Protein AF-A0A957RYG7-F1 (afdb_monomer_lite)

Radius of gyration: 13.6 Å; chains: 1; bounding box: 27×42×31 Å

Secondary structure (DSSP, 8-state):
------HHHHHHHHHHHHHH-TT-B-HHHHHHHHTS-HHHHHHHHHTT-S-TTEEEEGGGTTEEEE-TTTGGGTHHHHTTSS--

Foldseek 3Di:
DDDDQDPVNLLVVQQVVQVVPQLAADLVVSCVVVVHDSVSSVVCVVVVVHDPQWDFDPVNVRGIHGNPVVVPPPPVVPVVVVPD

Sequence (84 aa):
MNRQTNKADRLRQIEEILWANPEGLTRAEIARRLGVERSTISRYIDSDDLPPDIFIDESDKDRLKLDRRLQITQIVVHNLRSLV

Structure (mmCIF, N/CA/C/O backbone):
data_AF-A0A957RYG7-F1
#
_entry.id   AF-A0A957RYG7-F1
#
loop_
_atom_site.group_PDB
_atom_site.id
_atom_site.type_symbol
_atom_site.label_atom_id
_atom_site.label_alt_id
_atom_site.label_comp_id
_atom_site.label_asym_id
_atom_site.label_entity_id
_atom_site.label_seq_id
_atom_site.pdbx_PDB_ins_code
_atom_site.Cartn_x
_atom_site.Cartn_y
_atom_site.Cartn_z
_atom_site.occupancy
_atom_site.B_iso_or_equiv
_atom_site.auth_seq_id
_atom_site.auth_comp_id
_atom_site.auth_asym_id
_atom_site.auth_atom_id
_atom_site.pdbx_PDB_model_num
ATOM 1 N N . MET A 1 1 ? -19.264 -9.741 6.144 1.00 43.75 1 MET A N 1
ATOM 2 C CA . MET A 1 1 ? -18.003 -10.185 6.777 1.00 43.75 1 MET A CA 1
ATOM 3 C C . MET A 1 1 ? -17.584 -11.469 6.096 1.00 43.75 1 MET A C 1
ATOM 5 O O . MET A 1 1 ? -18.129 -12.519 6.410 1.00 43.75 1 MET A O 1
ATOM 9 N N . ASN A 1 2 ? -16.747 -11.370 5.065 1.00 44.53 2 ASN A N 1
ATOM 10 C CA . ASN A 1 2 ? -16.303 -12.556 4.341 1.00 44.53 2 ASN A CA 1
ATOM 11 C C . ASN A 1 2 ? -15.047 -13.122 5.016 1.00 44.53 2 ASN A C 1
ATOM 13 O O . ASN A 1 2 ? -14.310 -12.368 5.648 1.00 44.53 2 ASN A O 1
ATOM 17 N N . ARG A 1 3 ? -14.922 -14.452 4.937 1.00 48.69 3 ARG A N 1
ATOM 18 C CA . ARG A 1 3 ? -13.937 -15.373 5.542 1.00 48.69 3 ARG A CA 1
ATOM 19 C C . ARG A 1 3 ? -12.569 -14.755 5.841 1.00 48.69 3 ARG A C 1
ATOM 21 O O . ARG A 1 3 ? -12.124 -13.913 5.083 1.00 48.69 3 ARG A O 1
ATOM 28 N N . GLN A 1 4 ? -11.904 -15.227 6.903 1.00 59.31 4 GLN A N 1
ATOM 29 C CA . GLN A 1 4 ? -10.536 -14.862 7.306 1.00 59.31 4 GLN A CA 1
ATOM 30 C C . GLN A 1 4 ? -9.558 -14.836 6.111 1.00 59.31 4 GLN A C 1
ATOM 32 O O . GLN A 1 4 ? -8.854 -15.806 5.856 1.00 59.31 4 GLN A O 1
ATOM 37 N N . THR A 1 5 ? -9.517 -13.729 5.372 1.00 66.94 5 THR A N 1
ATOM 38 C CA . THR A 1 5 ? -8.511 -13.471 4.348 1.00 66.94 5 THR A CA 1
ATOM 39 C C . THR A 1 5 ? -7.198 -13.344 5.095 1.00 66.94 5 THR A C 1
ATOM 41 O O . THR A 1 5 ? -7.060 -12.474 5.965 1.00 66.94 5 THR A O 1
ATOM 44 N N . ASN A 1 6 ? -6.259 -14.249 4.839 1.00 86.44 6 ASN A N 1
ATOM 45 C CA . ASN A 1 6 ? -4.959 -14.172 5.489 1.00 86.44 6 ASN A CA 1
ATOM 46 C C . ASN A 1 6 ? -4.189 -12.949 4.943 1.00 86.44 6 ASN A C 1
ATOM 48 O O . ASN A 1 6 ? -4.603 -12.293 3.984 1.00 86.44 6 ASN A O 1
ATOM 52 N N . LYS A 1 7 ? -3.084 -12.586 5.596 1.00 91.06 7 LYS A N 1
ATOM 53 C CA . LYS A 1 7 ? -2.283 -11.419 5.200 1.00 91.06 7 LYS A CA 1
ATOM 54 C C . LYS A 1 7 ? -1.820 -11.505 3.739 1.00 91.06 7 LYS A C 1
ATOM 56 O O . LYS A 1 7 ? -1.944 -10.513 3.032 1.00 91.06 7 LYS A O 1
ATOM 61 N N . ALA A 1 8 ? -1.351 -12.671 3.292 1.00 90.44 8 ALA A N 1
ATOM 62 C CA . ALA A 1 8 ? -0.862 -12.866 1.928 1.00 90.44 8 ALA A CA 1
ATOM 63 C C . ALA A 1 8 ? -1.958 -12.599 0.883 1.00 90.44 8 ALA A C 1
ATOM 65 O O . ALA A 1 8 ? -1.732 -11.858 -0.069 1.00 90.44 8 ALA A O 1
ATOM 66 N N . ASP A 1 9 ? -3.171 -13.105 1.113 1.00 92.12 9 ASP A N 1
ATOM 67 C CA . ASP A 1 9 ? -4.315 -12.850 0.235 1.00 92.12 9 ASP A CA 1
ATOM 68 C C . ASP A 1 9 ? -4.672 -11.358 0.176 1.00 92.12 9 ASP A C 1
ATOM 70 O O . ASP A 1 9 ? -5.014 -10.852 -0.892 1.00 92.12 9 ASP A O 1
ATOM 74 N N . ARG A 1 10 ? -4.575 -10.627 1.299 1.00 93.75 10 ARG A N 1
ATOM 75 C CA . ARG A 1 10 ? -4.819 -9.174 1.305 1.00 93.75 10 ARG A CA 1
ATOM 76 C C . ARG A 1 10 ? -3.753 -8.411 0.530 1.00 93.75 10 ARG A C 1
ATOM 78 O O . ARG A 1 10 ? -4.116 -7.520 -0.225 1.00 93.75 10 ARG A O 1
ATOM 85 N N . LEU A 1 11 ? -2.473 -8.746 0.697 1.00 94.44 11 LEU A N 1
ATOM 86 C CA . LEU A 1 11 ? -1.383 -8.101 -0.045 1.00 94.44 11 LEU A CA 1
ATOM 87 C C . LEU A 1 11 ? -1.548 -8.321 -1.555 1.00 94.44 11 LEU A C 1
ATOM 89 O O . LEU A 1 11 ? -1.502 -7.360 -2.318 1.00 94.44 11 LEU A O 1
ATOM 93 N N . ARG A 1 12 ? -1.906 -9.544 -1.964 1.00 92.88 12 ARG A N 1
ATOM 94 C CA . ARG A 1 12 ? -2.244 -9.867 -3.357 1.00 92.88 12 ARG A CA 1
ATOM 95 C C . ARG A 1 12 ? -3.416 -9.030 -3.886 1.00 92.88 12 ARG A C 1
ATOM 97 O O . ARG A 1 12 ? -3.371 -8.527 -5.000 1.00 92.88 12 ARG A O 1
ATOM 104 N N . GLN A 1 13 ? -4.467 -8.839 -3.087 1.00 94.56 13 GLN A N 1
ATOM 105 C CA . GLN A 1 13 ? -5.599 -7.989 -3.479 1.00 94.56 13 GLN A CA 1
ATOM 106 C C . GLN A 1 13 ? -5.217 -6.502 -3.578 1.00 94.56 13 GLN A C 1
ATOM 108 O O . GLN A 1 13 ? -5.796 -5.782 -4.390 1.00 94.56 13 GLN A O 1
ATOM 113 N N . ILE A 1 14 ? -4.257 -6.023 -2.774 1.00 95.56 14 ILE A N 1
ATOM 114 C CA . ILE A 1 14 ? -3.722 -4.658 -2.906 1.00 95.56 14 ILE A CA 1
ATOM 115 C C . ILE A 1 14 ? -3.030 -4.503 -4.266 1.00 95.56 14 ILE A C 1
ATOM 117 O O . ILE A 1 14 ? -3.331 -3.538 -4.968 1.00 95.56 14 ILE A O 1
ATOM 121 N N . GLU A 1 15 ? -2.180 -5.454 -4.670 1.00 93.94 15 GLU A N 1
ATOM 122 C CA . GLU A 1 15 ? -1.550 -5.452 -6.002 1.00 93.94 15 GLU A CA 1
ATOM 123 C C . GLU A 1 15 ? -2.593 -5.414 -7.123 1.00 93.94 15 GLU A C 1
ATOM 125 O O . GLU A 1 15 ? -2.518 -4.555 -7.995 1.00 93.94 15 GLU A O 1
ATOM 130 N N . GLU A 1 16 ? -3.606 -6.289 -7.084 1.00 93.44 16 GLU A N 1
ATOM 131 C CA . GLU A 1 16 ? -4.673 -6.341 -8.098 1.00 93.44 16 GLU A CA 1
ATOM 132 C C . GLU A 1 16 ? -5.429 -5.008 -8.211 1.00 93.44 16 GLU A C 1
ATOM 134 O O . GLU A 1 16 ? -5.715 -4.519 -9.309 1.00 93.44 16 GLU A O 1
ATOM 139 N N . ILE A 1 17 ? -5.743 -4.393 -7.068 1.00 95.69 17 ILE A N 1
ATOM 140 C CA . ILE A 1 17 ? -6.420 -3.099 -7.025 1.00 95.69 17 ILE A CA 1
ATOM 141 C C . ILE A 1 17 ? -5.530 -2.011 -7.630 1.00 95.69 17 ILE A C 1
ATOM 143 O O . ILE A 1 17 ? -6.012 -1.231 -8.450 1.00 95.69 17 ILE A O 1
ATOM 147 N N . LEU A 1 18 ? -4.254 -1.937 -7.255 1.00 95.69 18 LEU A N 1
ATOM 148 C CA . LEU A 1 18 ? -3.342 -0.914 -7.771 1.00 95.69 18 LEU A CA 1
ATOM 149 C C . LEU A 1 18 ? -2.997 -1.145 -9.246 1.00 95.69 18 LEU A C 1
ATOM 151 O O . LEU A 1 18 ? -2.891 -0.189 -10.012 1.00 95.69 18 LEU A O 1
ATOM 155 N N . TRP A 1 19 ? -2.941 -2.401 -9.686 1.00 92.44 19 TRP A N 1
ATOM 156 C CA . TRP A 1 19 ? -2.828 -2.750 -11.097 1.00 92.44 19 TRP A CA 1
ATOM 157 C C . TRP A 1 19 ? -3.979 -2.154 -11.909 1.00 92.44 19 TRP A C 1
ATOM 159 O O . TRP A 1 19 ? -3.749 -1.535 -12.949 1.00 92.44 19 TRP A O 1
ATOM 169 N N . ALA A 1 20 ? -5.212 -2.267 -11.413 1.00 93.44 20 ALA A N 1
ATOM 170 C CA . ALA A 1 20 ? -6.393 -1.704 -12.062 1.00 93.44 20 ALA A CA 1
ATOM 171 C C . ALA A 1 20 ? -6.527 -0.169 -11.925 1.00 93.44 20 ALA A C 1
ATOM 173 O O . ALA A 1 20 ? -7.394 0.406 -12.577 1.00 93.44 20 ALA A O 1
ATOM 174 N N . ASN A 1 21 ? -5.724 0.492 -11.079 1.00 95.38 21 ASN A N 1
ATOM 175 C CA . ASN A 1 21 ? -5.833 1.926 -10.753 1.00 95.38 21 ASN A CA 1
ATOM 176 C C . ASN A 1 21 ? -4.438 2.585 -10.832 1.00 95.38 21 ASN A C 1
ATOM 178 O O . ASN A 1 21 ? -3.819 2.837 -9.795 1.00 95.38 21 ASN A O 1
ATOM 182 N N . PRO A 1 22 ? -3.905 2.819 -12.050 1.00 91.88 22 PRO A N 1
ATOM 183 C CA . PRO A 1 22 ? -2.546 3.337 -12.258 1.00 91.88 22 PRO A CA 1
ATOM 184 C C . PRO A 1 22 ? -2.292 4.720 -11.651 1.00 91.88 22 PRO A C 1
ATOM 186 O O . PRO A 1 22 ? -1.148 5.062 -11.364 1.00 91.88 22 PRO A O 1
ATOM 189 N N . GLU A 1 23 ? -3.337 5.518 -11.449 1.00 94.62 23 GLU A N 1
ATOM 190 C CA . GLU A 1 23 ? -3.280 6.794 -10.738 1.00 94.62 23 GLU A CA 1
ATOM 191 C C . GLU A 1 23 ? -2.955 6.638 -9.242 1.00 94.62 23 GLU A C 1
ATOM 193 O O . GLU A 1 23 ? -2.655 7.617 -8.564 1.00 94.62 23 GLU A O 1
ATOM 198 N N . GLY A 1 24 ? -2.984 5.409 -8.725 1.00 96.69 24 GLY A N 1
ATOM 199 C CA . GLY A 1 24 ? -2.761 5.095 -7.325 1.00 96.69 24 GLY A CA 1
ATOM 200 C C . GLY A 1 24 ? -3.975 5.377 -6.456 1.00 96.69 24 GLY A C 1
ATOM 201 O O . GLY A 1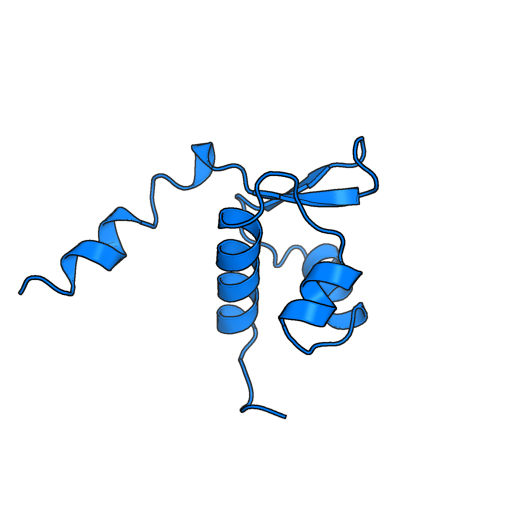 24 ? -4.926 6.049 -6.850 1.00 96.69 24 GLY A O 1
ATOM 202 N N . LEU A 1 25 ? -3.951 4.867 -5.230 1.00 97.88 25 LEU A N 1
ATOM 203 C CA . LEU A 1 25 ? -5.055 5.007 -4.284 1.00 97.88 25 LEU A CA 1
ATOM 204 C C . LEU A 1 25 ? -4.551 5.355 -2.894 1.00 97.88 25 LEU A C 1
ATOM 206 O O . LEU A 1 25 ? -3.497 4.912 -2.447 1.00 97.88 25 LEU A O 1
ATOM 210 N N . THR A 1 26 ? -5.354 6.116 -2.166 1.00 97.38 26 THR A N 1
ATOM 211 C CA . THR A 1 26 ? -5.107 6.385 -0.753 1.00 97.38 26 THR A CA 1
ATOM 212 C C . THR A 1 26 ? -5.352 5.131 0.091 1.00 97.38 26 THR A C 1
ATOM 214 O O . THR A 1 26 ? -6.156 4.257 -0.247 1.00 97.38 26 THR A O 1
ATOM 217 N N . ARG A 1 27 ? -4.739 5.085 1.280 1.00 96.50 27 ARG A N 1
ATOM 218 C CA . ARG A 1 27 ? -4.955 4.014 2.275 1.00 96.50 27 ARG A CA 1
ATOM 219 C C . ARG A 1 27 ? -6.442 3.792 2.585 1.00 96.50 27 ARG A C 1
ATOM 221 O O . ARG A 1 27 ? -6.871 2.662 2.790 1.00 96.50 27 ARG A O 1
ATOM 228 N N . ALA A 1 28 ? -7.227 4.872 2.624 1.00 96.75 28 ALA A N 1
ATOM 229 C CA . ALA A 1 28 ? -8.660 4.818 2.905 1.00 96.75 28 ALA A CA 1
ATOM 230 C C . ALA A 1 28 ? -9.460 4.203 1.745 1.00 96.75 28 ALA A C 1
ATOM 232 O O . ALA A 1 28 ? -10.371 3.411 1.980 1.00 96.75 28 ALA A O 1
ATOM 233 N N . GLU A 1 29 ? -9.110 4.524 0.499 1.00 97.88 29 GLU A N 1
ATOM 234 C CA . GLU A 1 29 ? -9.757 3.944 -0.681 1.00 97.88 29 GLU A CA 1
ATOM 235 C C . GLU A 1 29 ? -9.466 2.447 -0.804 1.00 97.88 29 GLU A C 1
ATOM 237 O O . GLU A 1 29 ? -10.393 1.673 -1.050 1.00 97.88 29 GLU A O 1
ATOM 242 N N . ILE A 1 30 ? -8.216 2.035 -0.569 1.00 97.38 30 ILE A N 1
ATOM 243 C CA . ILE A 1 30 ? -7.816 0.620 -0.554 1.00 97.38 30 ILE A CA 1
ATOM 244 C C . ILE A 1 30 ? -8.575 -0.126 0.546 1.00 97.38 30 ILE A C 1
ATOM 246 O O . ILE A 1 30 ? -9.229 -1.131 0.274 1.00 97.38 30 ILE A O 1
ATOM 250 N N . ALA A 1 31 ? -8.567 0.401 1.774 1.00 96.69 31 ALA A N 1
ATOM 251 C CA . ALA A 1 31 ? -9.275 -0.197 2.903 1.00 96.69 31 ALA A CA 1
ATOM 252 C C . ALA A 1 31 ? -10.775 -0.383 2.615 1.00 96.69 31 ALA A C 1
ATOM 254 O O . ALA A 1 31 ? -11.321 -1.465 2.834 1.00 96.69 31 ALA A O 1
ATOM 255 N N . ARG A 1 32 ? -11.425 0.640 2.039 1.00 97.00 32 ARG A N 1
ATOM 256 C CA . ARG A 1 32 ? -12.843 0.594 1.655 1.00 97.00 32 ARG A CA 1
ATOM 257 C C . ARG A 1 32 ? -13.126 -0.481 0.605 1.00 97.00 32 ARG A C 1
ATOM 259 O O . ARG A 1 32 ? -14.145 -1.154 0.705 1.00 97.00 32 ARG A O 1
ATOM 266 N N . ARG A 1 33 ? -12.242 -0.652 -0.383 1.00 95.88 33 ARG A N 1
ATOM 267 C CA . ARG A 1 33 ? -12.387 -1.679 -1.431 1.00 95.88 33 ARG A CA 1
ATOM 268 C C . ARG A 1 33 ? -12.186 -3.096 -0.891 1.00 95.88 33 ARG A C 1
ATOM 270 O O . ARG A 1 33 ? -12.895 -4.001 -1.311 1.00 95.88 33 ARG A O 1
ATOM 277 N N . LEU A 1 34 ? -11.269 -3.273 0.059 1.00 94.19 34 LEU A N 1
ATOM 278 C CA . LEU A 1 34 ? -10.990 -4.566 0.696 1.00 94.19 34 LEU A CA 1
ATOM 279 C C . LEU A 1 34 ? -11.949 -4.908 1.847 1.00 94.19 34 LEU A C 1
ATOM 281 O O . LEU A 1 34 ? -11.941 -6.035 2.339 1.00 94.19 34 LEU A O 1
ATOM 285 N N . GLY A 1 35 ? -12.760 -3.950 2.305 1.00 95.12 35 GLY A N 1
ATOM 286 C CA . GLY A 1 35 ? -13.642 -4.131 3.458 1.00 95.12 35 GLY A CA 1
ATOM 287 C C . GLY A 1 35 ? -12.882 -4.308 4.777 1.00 95.12 35 GLY A C 1
ATOM 288 O O . GLY A 1 35 ? -13.329 -5.060 5.643 1.00 95.12 35 GLY A O 1
ATOM 289 N N . VAL A 1 36 ? -11.730 -3.645 4.921 1.00 94.81 36 VAL A N 1
ATOM 290 C CA . VAL A 1 36 ? -10.894 -3.660 6.134 1.00 94.81 36 VAL A CA 1
ATOM 291 C C . VAL A 1 36 ? -10.768 -2.260 6.729 1.00 94.81 36 VAL A C 1
ATOM 293 O O . VAL A 1 36 ? -11.115 -1.261 6.101 1.00 94.81 36 VAL A O 1
ATOM 296 N N . GLU A 1 37 ? -10.240 -2.165 7.945 1.00 96.19 37 GLU A N 1
ATOM 297 C CA . GLU A 1 37 ? -9.923 -0.870 8.542 1.00 96.19 37 GLU A CA 1
ATOM 298 C C . GLU A 1 37 ? -8.702 -0.220 7.882 1.00 96.19 37 GLU A C 1
ATOM 300 O O . GLU A 1 37 ? -7.726 -0.894 7.543 1.00 96.19 37 GLU A O 1
ATOM 305 N N . ARG A 1 38 ? -8.691 1.119 7.803 1.00 96.25 38 ARG A N 1
ATOM 306 C CA . ARG A 1 38 ? -7.517 1.894 7.352 1.00 96.25 38 ARG A CA 1
ATOM 307 C C . ARG A 1 38 ? -6.253 1.543 8.151 1.00 96.25 38 ARG A C 1
ATOM 309 O O . ARG A 1 38 ? -5.171 1.501 7.574 1.00 96.25 38 ARG A O 1
ATOM 316 N N . SER A 1 39 ? -6.400 1.256 9.447 1.00 96.31 39 SER A N 1
ATOM 317 C CA . SER A 1 39 ? -5.324 0.826 10.354 1.00 96.31 39 SER A CA 1
ATOM 318 C C . SER A 1 39 ? -4.609 -0.442 9.869 1.00 96.31 39 SER A C 1
ATOM 320 O O . SER A 1 39 ? -3.407 -0.583 10.070 1.00 96.31 39 SER A O 1
ATOM 322 N N . THR A 1 40 ? -5.323 -1.343 9.185 1.00 95.19 40 THR A N 1
ATOM 323 C CA . THR A 1 40 ? -4.746 -2.568 8.614 1.00 95.19 40 THR A CA 1
ATOM 324 C C . THR A 1 40 ? -3.792 -2.233 7.473 1.00 95.19 40 THR A C 1
ATOM 326 O O . THR A 1 40 ? -2.707 -2.799 7.407 1.00 95.19 40 THR A O 1
ATOM 329 N N . ILE A 1 41 ? -4.161 -1.273 6.619 1.00 96.31 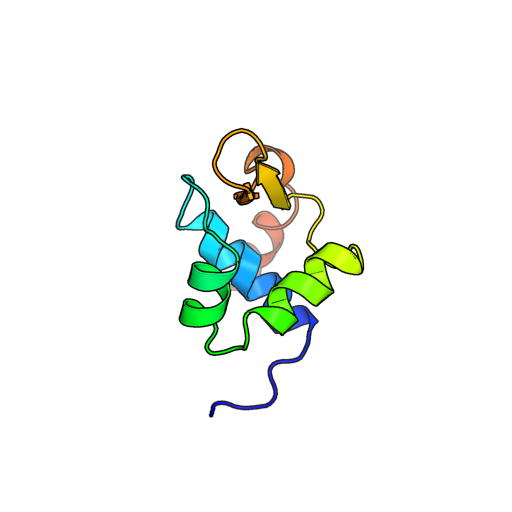41 ILE A N 1
ATOM 330 C CA . ILE A 1 41 ? -3.303 -0.810 5.522 1.00 96.31 41 ILE A CA 1
ATOM 331 C C . ILE A 1 41 ? -2.087 -0.059 6.068 1.00 96.31 41 ILE A C 1
ATOM 333 O O . ILE A 1 41 ? -0.975 -0.323 5.627 1.00 96.31 41 ILE A O 1
ATOM 337 N N . SER A 1 42 ? -2.278 0.822 7.059 1.00 96.25 42 SER A N 1
ATOM 338 C CA . SER A 1 42 ? -1.150 1.489 7.727 1.00 96.25 42 SER A CA 1
ATOM 339 C C . SER A 1 42 ? -0.172 0.480 8.323 1.00 96.25 42 SER A C 1
ATOM 341 O O . SER A 1 42 ? 1.016 0.594 8.078 1.00 96.25 42 SER A O 1
ATOM 343 N N . ARG A 1 43 ? -0.658 -0.567 9.005 1.00 96.25 43 ARG A N 1
ATOM 344 C CA . ARG A 1 43 ? 0.214 -1.600 9.579 1.00 96.25 43 ARG A CA 1
ATOM 345 C C . ARG A 1 43 ? 1.090 -2.286 8.531 1.00 96.25 43 ARG A C 1
ATOM 347 O O . ARG A 1 43 ? 2.246 -2.556 8.826 1.00 96.25 43 ARG A O 1
ATOM 354 N N . TYR A 1 44 ? 0.553 -2.578 7.345 1.00 95.31 44 TYR A N 1
ATOM 355 C CA . TYR A 1 44 ? 1.339 -3.188 6.267 1.00 95.31 44 TYR A CA 1
ATOM 356 C C . TYR A 1 44 ? 2.423 -2.252 5.734 1.00 95.31 44 TYR A C 1
ATOM 358 O O . TYR A 1 44 ? 3.510 -2.718 5.422 1.00 95.31 44 TYR A O 1
ATOM 366 N N . ILE A 1 45 ? 2.148 -0.949 5.683 1.00 94.25 45 ILE A N 1
ATOM 367 C CA . ILE A 1 45 ? 3.148 0.065 5.333 1.00 94.25 45 ILE A CA 1
ATOM 368 C C . ILE A 1 45 ? 4.223 0.141 6.424 1.00 94.25 45 ILE A C 1
ATOM 370 O O . ILE A 1 45 ? 5.402 -0.003 6.136 1.00 94.25 45 ILE A O 1
ATOM 374 N N . ASP A 1 46 ? 3.813 0.315 7.681 1.00 95.75 46 ASP A N 1
ATOM 375 C CA . ASP A 1 46 ? 4.725 0.535 8.810 1.00 95.75 46 ASP A CA 1
ATOM 376 C C . ASP A 1 46 ? 5.606 -0.694 9.105 1.00 95.75 46 ASP A C 1
ATOM 378 O O . ASP A 1 46 ? 6.686 -0.563 9.677 1.00 95.75 46 ASP A O 1
ATOM 382 N N . SER A 1 47 ? 5.137 -1.890 8.734 1.00 94.88 47 SER A N 1
ATOM 383 C CA . SER A 1 47 ? 5.857 -3.159 8.913 1.00 94.88 47 SER A CA 1
ATOM 384 C C . SER A 1 47 ? 6.659 -3.585 7.677 1.00 94.88 47 SER A C 1
ATOM 386 O O . SER A 1 47 ? 7.201 -4.684 7.692 1.00 94.88 47 SER A O 1
ATOM 388 N N . ASP A 1 48 ? 6.704 -2.758 6.624 1.00 92.88 48 ASP A N 1
ATOM 389 C CA . ASP A 1 48 ? 7.356 -3.067 5.339 1.00 92.88 48 ASP A CA 1
ATOM 390 C C . ASP A 1 48 ? 6.871 -4.393 4.713 1.00 92.88 48 ASP A C 1
ATOM 392 O O . ASP A 1 48 ? 7.620 -5.188 4.155 1.00 92.88 48 ASP A O 1
ATOM 396 N N . ASP A 1 49 ? 5.571 -4.662 4.852 1.00 94.31 49 ASP A N 1
ATOM 397 C CA . ASP A 1 49 ? 4.932 -5.887 4.365 1.00 94.31 49 ASP A CA 1
ATOM 398 C C . ASP A 1 49 ? 4.449 -5.774 2.917 1.00 94.31 49 ASP A C 1
ATOM 400 O O . ASP A 1 49 ? 3.915 -6.742 2.364 1.00 94.31 49 ASP A O 1
ATOM 404 N N . LEU A 1 50 ? 4.526 -4.576 2.337 1.00 93.00 50 LEU A N 1
ATOM 405 C CA . LEU A 1 50 ? 4.054 -4.346 0.986 1.00 93.00 50 LEU A CA 1
ATOM 406 C C . LEU A 1 50 ? 4.956 -5.069 -0.026 1.00 93.00 50 LEU A C 1
ATOM 408 O O . LEU A 1 50 ? 6.170 -5.143 0.150 1.00 93.00 50 LEU A O 1
ATOM 412 N N . PRO A 1 51 ? 4.365 -5.591 -1.105 1.00 91.19 51 PRO A N 1
ATOM 413 C CA . PRO A 1 51 ? 5.109 -6.065 -2.260 1.00 91.19 51 PRO A CA 1
ATOM 414 C C . PRO A 1 51 ? 6.121 -5.023 -2.770 1.00 91.19 51 PRO A C 1
ATOM 416 O O . PRO A 1 51 ? 5.825 -3.827 -2.748 1.00 91.19 51 PRO A O 1
ATOM 419 N N . PRO A 1 52 ? 7.302 -5.454 -3.253 1.00 90.06 52 PRO A N 1
ATOM 420 C CA . PRO A 1 52 ? 8.409 -4.558 -3.606 1.00 90.06 52 PRO A CA 1
ATOM 421 C C . PRO A 1 52 ? 8.123 -3.657 -4.817 1.00 90.06 52 PRO A C 1
ATOM 423 O O . PRO A 1 52 ? 8.844 -2.693 -5.057 1.00 90.06 52 PRO A O 1
ATOM 426 N N . ASP A 1 53 ? 7.101 -3.980 -5.606 1.00 91.56 53 ASP A N 1
ATOM 427 C CA . ASP A 1 53 ? 6.610 -3.180 -6.724 1.00 91.56 53 ASP A CA 1
ATOM 428 C C . ASP A 1 53 ? 5.588 -2.116 -6.290 1.00 91.56 53 ASP A C 1
ATOM 430 O O . ASP A 1 53 ? 5.175 -1.303 -7.116 1.00 91.56 53 ASP A O 1
ATOM 434 N N . ILE A 1 54 ? 5.181 -2.082 -5.017 1.00 94.38 54 ILE A N 1
ATOM 435 C CA . ILE A 1 54 ? 4.270 -1.072 -4.476 1.00 94.38 54 ILE A CA 1
ATOM 436 C C . ILE A 1 54 ? 5.061 -0.019 -3.704 1.00 94.38 54 ILE A C 1
ATOM 438 O O . ILE A 1 54 ? 5.825 -0.326 -2.795 1.00 94.38 54 ILE A O 1
ATOM 442 N N . PHE A 1 55 ? 4.815 1.250 -4.021 1.00 94.56 55 PHE A N 1
ATOM 443 C CA . PHE A 1 55 ? 5.452 2.388 -3.364 1.00 94.56 55 PHE A CA 1
ATOM 444 C C . PHE A 1 55 ? 4.433 3.475 -3.011 1.00 94.56 55 PHE A C 1
ATOM 446 O O . PHE A 1 55 ? 3.324 3.516 -3.549 1.00 94.56 55 PHE A O 1
ATOM 453 N N . ILE A 1 56 ? 4.810 4.363 -2.090 1.00 95.62 56 ILE A N 1
ATOM 454 C CA . ILE A 1 56 ? 4.028 5.551 -1.735 1.00 95.62 56 ILE A CA 1
ATOM 455 C C . ILE A 1 56 ? 4.571 6.736 -2.529 1.00 95.62 56 ILE A C 1
ATOM 457 O O . ILE A 1 56 ? 5.759 7.039 -2.469 1.00 95.62 56 ILE A O 1
ATOM 461 N N . ASP A 1 57 ? 3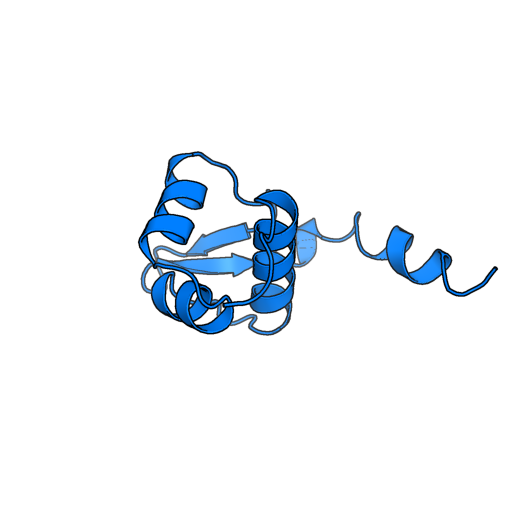.696 7.406 -3.270 1.00 94.94 57 ASP A N 1
ATOM 462 C CA . ASP A 1 57 ? 4.017 8.646 -3.964 1.00 94.94 57 ASP A CA 1
ATOM 463 C C . ASP A 1 57 ? 3.707 9.843 -3.058 1.00 94.94 57 ASP A C 1
ATOM 465 O O . ASP A 1 57 ? 2.568 10.314 -2.974 1.00 94.94 57 ASP A O 1
ATOM 469 N N . GLU A 1 58 ? 4.736 10.331 -2.367 1.00 91.62 58 GLU A N 1
ATOM 470 C CA . GLU A 1 58 ? 4.644 11.492 -1.470 1.00 91.62 58 GLU A CA 1
ATOM 471 C C . GLU A 1 58 ? 4.308 12.792 -2.221 1.00 91.62 58 GLU A C 1
ATOM 473 O O . GLU A 1 58 ? 3.738 13.724 -1.651 1.00 91.62 58 GLU A O 1
ATOM 478 N N . SER A 1 59 ? 4.593 12.85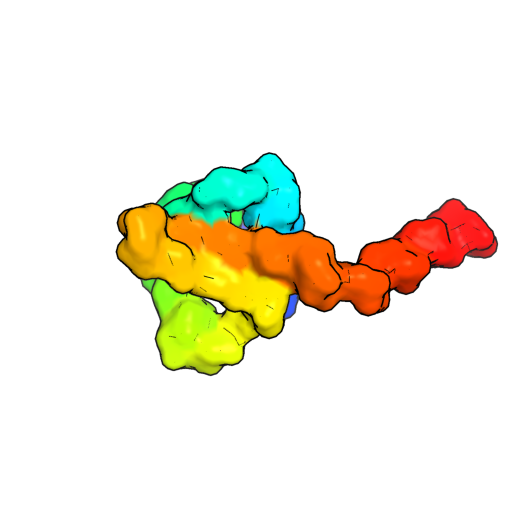9 -3.528 1.00 91.94 59 SER A N 1
ATOM 479 C CA . SER A 1 59 ? 4.245 14.019 -4.360 1.00 91.94 59 SER A CA 1
ATOM 480 C C . SER A 1 59 ? 2.762 14.032 -4.752 1.00 91.94 59 SER A C 1
ATOM 482 O O . SER A 1 59 ? 2.242 15.065 -5.175 1.00 91.94 59 SER A O 1
ATOM 484 N N . ASP A 1 60 ? 2.058 12.909 -4.575 1.00 90.44 60 ASP A N 1
ATOM 485 C CA . ASP A 1 60 ? 0.650 12.721 -4.927 1.00 90.44 60 ASP A CA 1
ATOM 486 C C . ASP A 1 60 ? -0.182 12.279 -3.715 1.00 90.44 60 ASP A C 1
ATOM 488 O O . ASP A 1 60 ? -0.837 11.234 -3.708 1.00 90.44 60 ASP A O 1
ATOM 492 N N . LYS A 1 61 ? -0.161 13.105 -2.661 1.00 90.44 61 LYS A N 1
ATOM 493 C CA . LYS A 1 61 ? -0.993 12.939 -1.451 1.00 90.44 61 LYS A CA 1
ATOM 494 C C . LYS A 1 61 ? -0.851 11.555 -0.796 1.00 90.44 61 LYS A C 1
ATOM 496 O O . LYS A 1 61 ? -1.845 10.994 -0.325 1.00 90.44 61 LYS A O 1
ATOM 501 N N . ASP A 1 62 ? 0.361 11.007 -0.784 1.00 92.44 62 ASP A N 1
ATOM 502 C CA . ASP A 1 62 ? 0.689 9.688 -0.232 1.00 92.44 62 ASP A CA 1
ATOM 503 C C . ASP A 1 62 ? -0.157 8.547 -0.823 1.00 92.44 62 ASP A C 1
ATOM 505 O O . ASP A 1 62 ? -0.577 7.616 -0.116 1.00 92.44 62 ASP A O 1
ATOM 509 N N . ARG A 1 63 ? -0.466 8.624 -2.123 1.00 96.50 63 ARG A N 1
ATOM 510 C CA . ARG A 1 63 ? -1.124 7.526 -2.838 1.00 96.50 63 ARG A CA 1
ATOM 511 C C . ARG A 1 63 ? -0.173 6.344 -2.961 1.00 96.50 63 ARG A C 1
ATOM 513 O O . ARG A 1 63 ? 0.983 6.501 -3.339 1.00 96.50 63 ARG A O 1
ATOM 520 N N . LEU A 1 64 ? -0.688 5.147 -2.699 1.00 96.62 64 LEU A N 1
ATOM 521 C CA . LEU A 1 64 ? 0.008 3.915 -3.038 1.00 96.62 64 LEU A CA 1
ATOM 522 C C . LEU A 1 64 ? -0.114 3.704 -4.545 1.00 96.62 64 LEU A C 1
ATOM 524 O O . LEU A 1 64 ? -1.218 3.794 -5.091 1.00 96.62 64 LEU A O 1
ATOM 528 N N . LYS A 1 65 ? 1.009 3.420 -5.195 1.00 96.00 65 LYS A N 1
ATOM 529 C CA . LYS A 1 65 ? 1.130 3.152 -6.628 1.00 96.00 65 LYS A CA 1
ATOM 530 C C . LYS A 1 65 ? 1.885 1.853 -6.842 1.00 96.00 65 LYS A C 1
ATOM 532 O O . LYS A 1 65 ? 2.599 1.385 -5.962 1.00 96.00 65 LYS A O 1
ATOM 537 N N . LEU A 1 66 ? 1.691 1.280 -8.020 1.00 93.81 66 LEU A N 1
ATOM 538 C CA . LEU A 1 66 ? 2.337 0.046 -8.432 1.00 93.81 66 LEU A CA 1
ATOM 539 C C . LEU A 1 66 ? 3.260 0.329 -9.616 1.00 93.81 66 LEU A C 1
ATOM 541 O O . LEU A 1 66 ? 2.812 0.819 -10.658 1.00 93.81 66 LEU A O 1
ATOM 545 N N . ASP A 1 67 ? 4.543 0.015 -9.462 1.00 90.31 67 ASP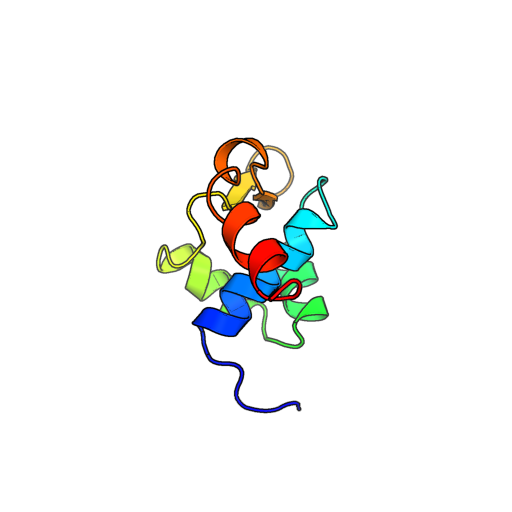 A N 1
ATOM 546 C CA . ASP A 1 67 ? 5.520 0.077 -10.539 1.00 90.31 67 ASP A CA 1
ATOM 547 C C . ASP A 1 67 ? 5.383 -1.152 -11.441 1.00 90.31 67 ASP A C 1
ATOM 549 O O . ASP A 1 67 ? 5.977 -2.215 -11.242 1.00 90.31 67 ASP A O 1
ATOM 553 N N . ARG A 1 68 ? 4.611 -0.978 -12.514 1.00 83.06 68 ARG A N 1
ATOM 554 C CA . ARG A 1 68 ? 4.366 -2.026 -13.511 1.00 83.06 68 ARG A CA 1
ATOM 555 C C . ARG A 1 68 ? 5.641 -2.512 -14.210 1.00 83.06 68 ARG A C 1
ATOM 557 O O . ARG A 1 68 ? 5.610 -3.577 -14.821 1.00 83.06 68 ARG A O 1
ATOM 564 N N . ARG A 1 69 ? 6.752 -1.765 -14.153 1.00 77.06 69 ARG A N 1
ATOM 565 C CA . ARG A 1 69 ? 8.034 -2.189 -14.742 1.00 77.06 69 ARG A CA 1
ATOM 566 C C . ARG A 1 69 ? 8.729 -3.256 -13.904 1.00 77.06 69 ARG A C 1
ATOM 568 O O . ARG A 1 69 ? 9.505 -4.024 -14.460 1.00 77.06 69 ARG A O 1
ATOM 575 N N . LEU A 1 70 ? 8.441 -3.331 -12.606 1.00 70.06 70 LEU A N 1
ATOM 576 C CA . LEU A 1 70 ? 9.022 -4.319 -11.694 1.00 70.06 70 LEU A CA 1
ATOM 577 C C . LEU A 1 70 ? 8.214 -5.632 -11.644 1.00 70.06 70 LEU A C 1
ATOM 579 O O . LEU A 1 70 ? 8.699 -6.638 -11.133 1.00 70.06 70 LEU A O 1
ATOM 583 N N . GLN A 1 71 ? 7.023 -5.669 -12.255 1.00 60.41 71 GLN A N 1
ATOM 584 C CA . GLN A 1 71 ? 6.106 -6.820 -12.224 1.00 60.41 71 GLN A CA 1
ATOM 585 C C . GLN A 1 71 ? 6.397 -7.970 -13.198 1.00 60.41 71 GLN A C 1
ATOM 587 O O . GLN A 1 71 ? 5.691 -8.983 -13.176 1.00 60.41 71 GLN A O 1
ATOM 592 N N . ILE A 1 72 ? 7.416 -7.859 -14.055 1.00 56.22 72 ILE A N 1
ATOM 593 C CA . ILE A 1 72 ? 7.625 -8.765 -15.206 1.00 56.22 72 ILE A CA 1
ATOM 594 C C . ILE A 1 72 ? 7.800 -10.248 -14.791 1.00 56.22 72 ILE A C 1
ATOM 596 O O . ILE A 1 72 ? 7.667 -11.148 -15.615 1.00 56.22 72 ILE A O 1
ATOM 600 N N . THR A 1 73 ? 8.022 -10.538 -13.508 1.00 52.38 73 THR A N 1
ATOM 601 C CA . THR A 1 73 ? 8.316 -11.891 -13.017 1.00 52.38 73 THR A CA 1
ATOM 602 C C . THR A 1 73 ? 7.080 -12.715 -12.603 1.00 52.38 73 THR A C 1
ATOM 604 O O . THR A 1 73 ? 7.134 -13.940 -12.679 1.00 52.38 73 THR A O 1
ATOM 607 N N . GLN A 1 74 ? 5.950 -12.114 -12.196 1.00 50.66 74 GLN A N 1
ATOM 608 C CA . GLN A 1 74 ? 4.837 -12.872 -11.570 1.00 50.66 74 GLN A CA 1
ATOM 609 C C . GLN A 1 74 ? 3.698 -13.273 -12.533 1.00 50.66 74 GLN A C 1
ATOM 611 O O . GLN A 1 74 ? 3.035 -14.290 -12.321 1.00 50.66 74 GLN A O 1
ATOM 616 N N . ILE A 1 75 ? 3.482 -12.538 -13.632 1.00 50.78 75 ILE A N 1
ATOM 617 C CA . ILE A 1 75 ? 2.326 -12.762 -14.530 1.00 50.78 75 ILE A CA 1
ATOM 618 C C . ILE A 1 75 ? 2.512 -13.982 -15.453 1.00 50.78 75 ILE A C 1
ATOM 620 O O . ILE A 1 75 ? 1.537 -14.643 -15.824 1.00 50.78 75 ILE A O 1
ATOM 624 N N . VAL A 1 76 ? 3.754 -14.340 -15.798 1.00 50.94 76 VAL A N 1
ATOM 625 C CA . VAL A 1 76 ? 4.026 -15.455 -16.726 1.00 50.94 76 VAL A CA 1
ATOM 626 C C . VAL A 1 76 ? 3.679 -16.817 -16.102 1.00 50.94 76 VAL A C 1
ATOM 628 O O . VAL A 1 76 ? 3.302 -17.744 -16.813 1.00 50.94 76 VAL A O 1
ATOM 631 N N . VAL A 1 77 ? 3.706 -16.940 -14.770 1.00 53.28 77 VAL A N 1
ATOM 632 C CA . VAL A 1 77 ? 3.435 -18.217 -14.083 1.00 53.28 77 VAL A CA 1
ATOM 633 C C . VAL A 1 77 ? 1.932 -18.513 -13.968 1.00 53.28 77 VAL A C 1
ATOM 635 O O . VAL A 1 77 ? 1.535 -19.678 -13.984 1.00 53.28 77 VAL A O 1
ATOM 638 N N . HIS A 1 78 ? 1.073 -17.490 -13.894 1.00 49.91 78 HIS A N 1
ATOM 639 C CA . HIS A 1 78 ? -0.361 -17.695 -13.649 1.00 49.91 78 HIS A CA 1
ATOM 640 C C . HIS A 1 78 ? -1.152 -18.075 -14.915 1.00 49.91 78 HIS A C 1
ATOM 642 O O . HIS A 1 78 ? -2.106 -18.845 -14.833 1.00 49.91 78 HIS A O 1
ATOM 648 N N . ASN A 1 79 ? -0.728 -17.615 -16.099 1.00 49.41 79 ASN A N 1
ATOM 649 C CA . ASN A 1 79 ? -1.414 -17.924 -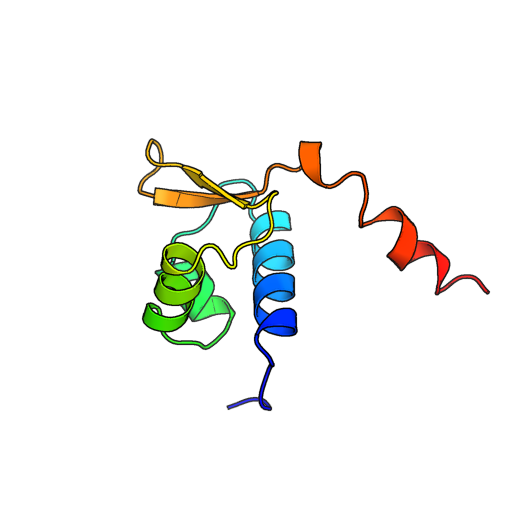17.366 1.00 49.41 79 ASN A CA 1
ATOM 650 C C . ASN A 1 79 ? -1.072 -19.310 -17.948 1.00 49.41 79 ASN A C 1
ATOM 652 O O . ASN A 1 79 ? -1.767 -19.781 -18.844 1.00 49.41 79 ASN A O 1
ATOM 656 N N . LEU A 1 80 ? -0.047 -19.994 -17.427 1.00 51.06 80 LEU A N 1
ATOM 657 C CA . LEU A 1 80 ? 0.360 -21.325 -17.901 1.00 51.06 80 LEU A CA 1
ATOM 658 C C . LEU A 1 80 ? -0.330 -22.489 -17.168 1.00 51.06 80 LEU A C 1
ATOM 660 O O . LEU A 1 80 ? -0.183 -23.631 -17.585 1.00 51.06 80 LEU A O 1
ATOM 664 N N . ARG A 1 81 ? -1.104 -22.237 -16.100 1.00 49.25 81 ARG A N 1
ATOM 665 C CA . ARG A 1 81 ? -1.832 -23.293 -15.362 1.00 49.25 81 ARG A CA 1
ATOM 666 C C . ARG A 1 81 ? -3.272 -23.529 -15.826 1.00 49.25 81 ARG A C 1
ATOM 668 O O . ARG A 1 81 ? -3.915 -24.437 -15.320 1.00 49.25 81 ARG A O 1
ATOM 675 N N . SER A 1 82 ? -3.769 -22.739 -16.779 1.00 50.56 82 SER A N 1
ATOM 676 C CA . SER A 1 82 ? -5.095 -22.941 -17.389 1.00 50.56 82 SER A CA 1
ATOM 677 C C . SER A 1 82 ? -5.029 -23.566 -18.793 1.00 50.56 82 SER A C 1
ATOM 679 O O . SER A 1 82 ? -6.052 -23.652 -19.469 1.00 50.56 82 SER A O 1
ATOM 681 N N . LEU A 1 83 ? -3.837 -23.981 -19.235 1.00 52.38 83 LEU A N 1
ATOM 682 C CA . LEU A 1 83 ? -3.565 -24.589 -20.542 1.00 52.38 83 LEU A CA 1
ATOM 683 C C . LEU A 1 83 ? -2.658 -25.824 -20.388 1.00 52.38 83 LEU A C 1
ATOM 685 O O . LEU A 1 83 ? -1.626 -25.913 -21.042 1.00 52.38 83 LEU A O 1
ATOM 689 N N . VAL A 1 84 ? -3.011 -26.747 -19.492 1.00 45.88 84 VAL A N 1
ATOM 690 C CA . VAL A 1 84 ? -2.541 -28.148 -19.485 1.00 45.88 84 VAL A CA 1
ATOM 691 C C . VAL A 1 84 ? -3.516 -29.007 -18.700 1.00 45.88 84 VAL A C 1
ATOM 693 O O . VAL A 1 84 ? -3.912 -28.568 -17.598 1.00 45.88 84 VAL A O 1
#

pLDDT: mean 84.1, std 18.03, range [43.75, 97.88]